Protein AF-A0A7V9LSL7-F1 (afdb_monomer_lite)

Sequence (142 aa):
MLPTDGTDPASRLLRLLALLQTGRAWPGPDLARRLGISARTLRRDVERLRGLGYTVAGAPGPTTAQVLTDRLPRLDGQLQPLTGGRCRYVTHAGDLAWFAATTAALGIPFIIESPPELAHCCRDLARALTHASIPRRPGRDP

Foldseek 3Di:
DDDPCLPDLVVLLVVLVVVVVVVDDDDLVVSCVVSVHDSVSSVVSLVVCVVVVDDDDDDPDQQLVRCCVVVPVVWPWDWDDDPPSDIDIGTPPPDLLVVLVVCVVVVDDDDDPDDCVNVVSVVVVVVVVVVVPDDDDPDPDD

Secondary structure (DSSP, 8-state):
-----SS-HHHHHHHHHHHHTT-----HHHHHHHHTS-HHHHHHHHHHHHHTT-----PPPPPHHHHHHHH-TTS-EEEEE-TTS-EEEEE--S-HHHHHHHHHHTT------S-HHHHHHHHHHHHHHHHHTSPPPPP---

pLDDT: mean 75.96, std 11.91, range [36.0, 93.19]

Structure (mmCIF, N/CA/C/O backbone):
data_AF-A0A7V9LSL7-F1
#
_entry.id   AF-A0A7V9LSL7-F1
#
loop_
_atom_site.group_PDB
_atom_site.id
_atom_site.type_symbol
_atom_site.label_atom_id
_atom_site.label_alt_id
_atom_site.label_comp_id
_atom_site.label_asym_id
_atom_site.label_entity_id
_atom_site.label_seq_id
_atom_site.pdbx_PDB_ins_code
_atom_site.Cartn_x
_atom_site.Cartn_y
_atom_site.Cartn_z
_atom_site.occupancy
_atom_site.B_iso_or_equiv
_atom_site.auth_seq_id
_atom_site.auth_comp_id
_atom_site.auth_asym_id
_atom_site.auth_atom_id
_atom_site.pdbx_PDB_model_num
ATOM 1 N N . MET A 1 1 ? -36.847 2.238 2.200 1.00 36.00 1 MET A N 1
ATOM 2 C CA . MET A 1 1 ? -36.199 3.564 2.268 1.00 36.00 1 MET A CA 1
ATOM 3 C C . MET A 1 1 ? -35.253 3.546 3.465 1.00 36.00 1 MET A C 1
ATOM 5 O O . MET A 1 1 ? -35.705 3.704 4.587 1.00 36.00 1 MET A O 1
ATOM 9 N N . LEU A 1 2 ? -33.984 3.180 3.250 1.00 42.38 2 LEU A N 1
ATOM 10 C CA . LEU A 1 2 ? -32.946 3.185 4.293 1.00 42.38 2 LEU A CA 1
ATOM 11 C C . LEU A 1 2 ? -32.330 4.593 4.337 1.00 42.38 2 LEU A C 1
ATOM 13 O O . LEU A 1 2 ? -32.029 5.115 3.262 1.00 42.38 2 LEU A O 1
ATOM 17 N N . PRO A 1 3 ? -32.144 5.216 5.512 1.00 45.56 3 PRO A N 1
ATOM 18 C CA . PRO A 1 3 ? -31.545 6.540 5.592 1.00 45.56 3 PRO A CA 1
ATOM 19 C C . PRO A 1 3 ? -30.085 6.474 5.128 1.00 45.56 3 PRO A C 1
ATOM 21 O O . PRO A 1 3 ? -29.278 5.684 5.622 1.00 45.56 3 PRO A O 1
ATOM 24 N N . THR A 1 4 ? -29.749 7.294 4.136 1.00 54.91 4 THR A N 1
ATOM 25 C CA . THR A 1 4 ? -28.383 7.554 3.678 1.00 54.91 4 THR A CA 1
ATOM 26 C C . THR A 1 4 ? -27.674 8.486 4.656 1.00 54.91 4 THR A C 1
ATOM 28 O O . THR A 1 4 ? -27.334 9.607 4.298 1.00 54.91 4 THR A O 1
ATOM 31 N N . ASP A 1 5 ? -27.423 8.039 5.885 1.00 49.97 5 ASP A N 1
ATOM 32 C CA . ASP A 1 5 ? -26.509 8.743 6.790 1.00 49.97 5 ASP A CA 1
ATOM 33 C C . ASP A 1 5 ? -25.116 8.119 6.706 1.00 49.97 5 ASP A C 1
ATOM 35 O O . ASP A 1 5 ? -24.673 7.332 7.542 1.00 49.97 5 ASP A O 1
ATOM 39 N N . GLY A 1 6 ? -24.406 8.469 5.632 1.00 52.97 6 GLY A N 1
ATOM 40 C CA . GLY A 1 6 ? -22.956 8.268 5.543 1.00 52.97 6 GLY A CA 1
ATOM 41 C C . GLY A 1 6 ? -22.164 9.245 6.425 1.00 52.97 6 GLY A C 1
ATOM 42 O O . GLY A 1 6 ? -20.947 9.100 6.563 1.00 52.97 6 GLY A O 1
ATOM 43 N N . THR A 1 7 ? -22.833 10.231 7.031 1.00 62.69 7 THR A N 1
ATOM 44 C CA . THR A 1 7 ? -22.180 11.403 7.632 1.00 62.69 7 THR A CA 1
ATOM 45 C C . THR A 1 7 ? -22.236 11.409 9.162 1.00 62.69 7 THR A C 1
ATOM 47 O O . THR A 1 7 ? -21.275 11.863 9.791 1.00 62.69 7 THR A O 1
ATOM 50 N N . ASP A 1 8 ? -23.286 10.850 9.774 1.00 79.25 8 ASP A N 1
ATOM 51 C CA . ASP A 1 8 ? -23.445 10.827 11.231 1.00 79.25 8 ASP A CA 1
ATOM 52 C C . ASP A 1 8 ? -22.392 9.923 11.929 1.00 79.25 8 ASP A C 1
ATOM 54 O O . ASP A 1 8 ? -22.278 8.728 11.619 1.00 79.25 8 ASP A O 1
ATOM 58 N N . PRO A 1 9 ? -21.590 10.458 12.876 1.00 79.50 9 PRO A N 1
ATOM 59 C CA . PRO A 1 9 ? -20.563 9.696 13.581 1.00 79.50 9 PRO A CA 1
ATOM 60 C C . PRO A 1 9 ? -21.081 8.465 14.335 1.00 79.50 9 PRO A C 1
ATOM 62 O O . PRO A 1 9 ? -20.364 7.466 14.401 1.00 79.50 9 PRO A O 1
ATOM 65 N N . ALA A 1 10 ? -22.288 8.518 14.906 1.00 82.56 10 ALA A N 1
ATOM 66 C CA . ALA A 1 10 ? -22.833 7.413 15.695 1.00 82.56 10 ALA A CA 1
ATOM 67 C C . ALA A 1 10 ? -23.250 6.241 14.796 1.00 82.56 10 ALA A C 1
ATOM 69 O O . ALA A 1 10 ? -22.831 5.101 15.013 1.00 82.56 10 ALA A O 1
ATOM 70 N N . SER A 1 11 ? -23.974 6.534 13.717 1.00 85.12 11 SER A N 1
ATOM 71 C CA . SER A 1 11 ? -24.365 5.556 12.694 1.00 85.12 11 SER A CA 1
ATOM 72 C C . SER A 1 11 ? -23.151 4.858 12.065 1.00 85.12 11 SER A C 1
ATOM 74 O O . SER A 1 11 ? -23.150 3.643 11.836 1.00 85.12 11 SER A O 1
ATOM 76 N N . ARG A 1 12 ? -22.064 5.607 11.846 1.00 87.44 12 ARG A N 1
ATOM 77 C CA . ARG A 1 12 ? -20.802 5.066 11.329 1.00 87.44 12 ARG A CA 1
ATOM 78 C C . ARG A 1 12 ? -20.085 4.141 12.316 1.00 87.44 12 ARG A C 1
ATOM 80 O O . ARG A 1 12 ? -19.559 3.112 11.893 1.00 87.44 12 ARG A O 1
ATOM 87 N N . LEU A 1 13 ? -20.090 4.461 13.611 1.00 87.56 13 LEU A N 1
ATOM 88 C CA . LEU A 1 13 ? -19.521 3.607 14.663 1.00 87.56 13 LEU A CA 1
ATOM 89 C C . LEU A 1 13 ? -20.254 2.269 14.776 1.00 87.56 13 LEU A C 1
ATOM 91 O O . LEU A 1 13 ? -19.608 1.229 14.886 1.00 87.56 13 LEU A O 1
ATOM 95 N N . LEU A 1 14 ? -21.586 2.279 14.689 1.00 88.31 14 LEU A N 1
ATOM 96 C CA . LEU A 1 14 ? -22.389 1.055 14.710 1.00 88.31 14 LEU A CA 1
ATOM 97 C C . LEU A 1 14 ? -22.115 0.176 13.485 1.00 88.31 14 LEU A C 1
ATOM 99 O O . LEU A 1 14 ? -21.959 -1.037 13.617 1.00 88.31 14 LEU A O 1
ATOM 103 N N . ARG A 1 15 ? -21.967 0.779 12.298 1.00 86.88 15 ARG A N 1
ATOM 104 C CA . ARG A 1 15 ? -21.549 0.053 11.086 1.00 86.88 15 ARG A CA 1
ATOM 105 C C . ARG A 1 15 ? -20.152 -0.549 11.219 1.00 86.88 15 ARG A C 1
ATOM 107 O O . ARG A 1 15 ? -19.939 -1.687 10.805 1.00 86.88 15 ARG A O 1
ATOM 114 N N . LEU A 1 16 ? -19.206 0.197 11.790 1.00 86.31 16 LEU A N 1
ATOM 115 C CA . LEU A 1 16 ? -17.859 -0.295 12.076 1.00 86.31 16 LEU A CA 1
ATOM 116 C C . LEU A 1 16 ? -17.902 -1.488 13.046 1.00 86.31 16 LEU A C 1
ATOM 118 O O . LEU A 1 16 ? -17.295 -2.518 12.763 1.00 86.31 16 LEU A O 1
ATOM 122 N N . LEU A 1 17 ? -18.664 -1.387 14.139 1.00 86.44 17 LEU A N 1
ATOM 123 C CA . LEU A 1 17 ? -18.865 -2.475 15.102 1.00 86.44 17 LEU A CA 1
ATOM 124 C C . LEU A 1 17 ? -19.469 -3.721 14.451 1.00 86.44 17 LEU A C 1
ATOM 126 O O . LEU A 1 17 ? -18.921 -4.808 14.618 1.00 86.44 17 LEU A O 1
ATOM 130 N N . ALA A 1 18 ? -20.532 -3.565 13.660 1.00 86.31 18 ALA A N 1
ATOM 131 C CA . ALA A 1 18 ? -21.174 -4.679 12.966 1.00 86.31 18 ALA A CA 1
ATOM 132 C C . ALA A 1 18 ? -20.199 -5.420 12.030 1.00 86.31 18 ALA A C 1
ATOM 134 O O . ALA A 1 18 ? -20.220 -6.646 11.956 1.00 86.31 18 ALA A O 1
ATOM 135 N N . LEU A 1 19 ? -19.300 -4.696 11.349 1.00 84.12 19 LEU A N 1
ATOM 136 C CA . LEU A 1 19 ? -18.265 -5.302 10.502 1.00 84.12 19 LEU A CA 1
ATOM 137 C C . LEU A 1 19 ? -17.207 -6.064 11.314 1.00 84.12 19 LEU A C 1
ATOM 139 O O . LEU A 1 19 ? -16.754 -7.121 10.873 1.00 84.12 19 LEU A O 1
ATOM 143 N N . LEU A 1 20 ? -16.818 -5.555 12.485 1.00 82.81 20 LEU A N 1
ATOM 144 C CA . LEU A 1 20 ? -15.823 -6.189 13.358 1.00 82.81 20 LEU A CA 1
ATOM 145 C C . LEU A 1 20 ? -16.381 -7.422 14.083 1.00 82.81 20 LEU A C 1
ATOM 147 O O . LEU A 1 20 ? -15.670 -8.410 14.252 1.00 82.81 20 LEU A O 1
ATOM 151 N N . GLN A 1 21 ? -17.665 -7.406 14.443 1.00 82.88 21 GLN A N 1
ATOM 152 C CA . GLN A 1 21 ? -18.353 -8.522 15.103 1.00 82.88 21 GLN A CA 1
ATOM 153 C C . GLN A 1 21 ? -18.518 -9.763 14.212 1.00 82.88 21 GLN A C 1
ATOM 155 O O . GLN A 1 21 ? -18.840 -10.835 14.713 1.00 82.88 21 GLN A O 1
ATOM 160 N N . THR A 1 22 ? -18.225 -9.663 12.911 1.00 79.69 22 THR A N 1
ATOM 161 C CA . THR A 1 22 ? -18.162 -10.828 12.008 1.00 79.69 22 THR A CA 1
ATOM 162 C C . THR A 1 22 ? -16.992 -11.775 12.306 1.00 79.69 22 THR A C 1
ATOM 164 O O . THR A 1 22 ? -16.912 -12.842 11.704 1.00 79.69 22 THR A O 1
ATOM 167 N N . GLY A 1 23 ? -16.054 -11.384 13.182 1.00 68.00 23 GLY A N 1
ATOM 168 C CA . GLY A 1 23 ? -14.868 -12.177 13.531 1.00 68.00 23 GLY A CA 1
ATOM 169 C C . GLY A 1 23 ? -13.799 -12.226 12.433 1.00 68.00 23 GLY A C 1
ATOM 170 O O . GLY A 1 23 ? -12.773 -12.884 12.589 1.00 68.00 23 GLY A O 1
ATOM 171 N N . ARG A 1 24 ? -14.011 -11.525 11.313 1.00 71.44 24 ARG A N 1
ATOM 172 C CA . ARG A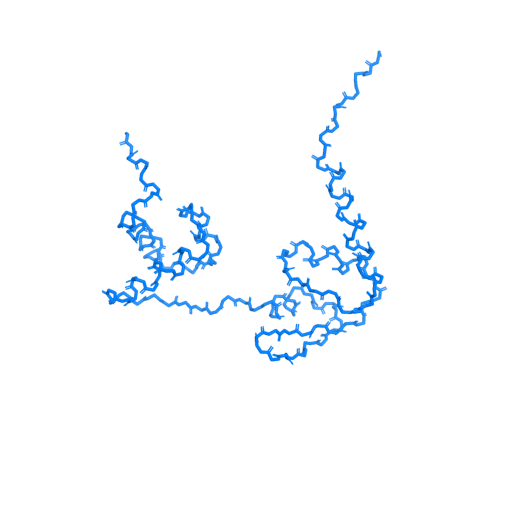 1 24 ? -13.075 -11.474 10.189 1.00 71.44 24 ARG A CA 1
ATOM 173 C C . ARG A 1 24 ? -12.029 -10.377 10.397 1.00 71.44 24 ARG A C 1
ATOM 175 O O . ARG A 1 24 ? -12.366 -9.243 10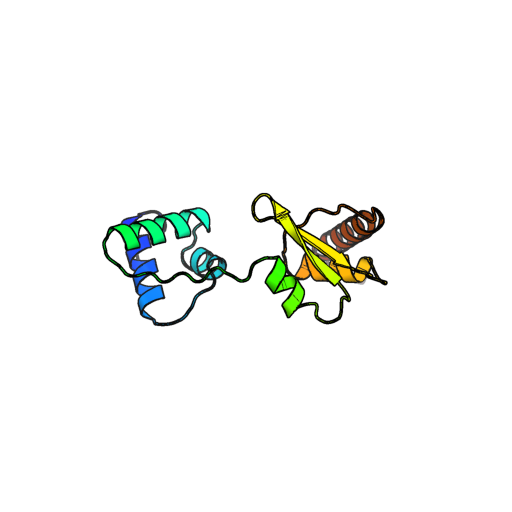.729 1.00 71.44 24 ARG A O 1
ATOM 182 N N . ALA A 1 25 ? -10.765 -10.688 10.112 1.00 68.62 25 ALA A N 1
ATOM 183 C CA . ALA A 1 25 ? -9.721 -9.675 9.995 1.00 68.62 25 ALA A CA 1
ATOM 184 C C . ALA A 1 25 ? -9.907 -8.857 8.705 1.00 68.62 25 ALA A C 1
ATOM 186 O O . ALA A 1 25 ? -10.078 -9.416 7.618 1.00 68.62 25 ALA A O 1
ATOM 187 N N . TRP A 1 26 ? -9.849 -7.531 8.823 1.00 74.62 26 TRP A N 1
ATOM 188 C CA . TRP A 1 26 ? -10.036 -6.610 7.705 1.00 74.62 26 TRP A CA 1
ATOM 189 C C 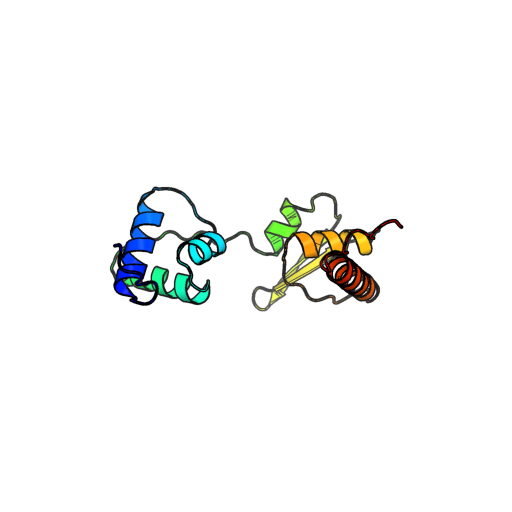. TRP A 1 26 ? -8.795 -5.743 7.483 1.00 74.62 26 TRP A C 1
ATOM 191 O O . TRP A 1 26 ? -8.314 -5.118 8.432 1.00 74.62 26 TRP A O 1
ATOM 201 N N . PRO A 1 27 ? -8.317 -5.606 6.234 1.00 77.44 27 PRO A N 1
ATOM 202 C CA . PRO A 1 27 ? -7.374 -4.554 5.888 1.00 77.44 27 PRO A CA 1
ATOM 203 C C . PRO A 1 27 ? -8.010 -3.180 6.134 1.00 77.44 27 PRO A C 1
ATOM 205 O O . PRO A 1 27 ? -9.126 -2.912 5.682 1.00 77.44 27 PRO A O 1
ATOM 208 N N . GLY A 1 28 ? -7.290 -2.279 6.809 1.00 78.25 28 GLY A N 1
ATOM 209 C CA . GLY A 1 28 ? -7.759 -0.914 7.086 1.00 78.25 28 GLY A CA 1
ATOM 210 C C . GLY A 1 28 ? -8.304 -0.159 5.855 1.00 78.25 28 GLY A C 1
ATOM 211 O O . GLY A 1 28 ? -9.373 0.445 5.960 1.00 78.25 28 GLY A O 1
ATOM 212 N N . PRO A 1 29 ? -7.652 -0.215 4.673 1.00 75.50 29 PRO A N 1
ATOM 213 C CA . PRO A 1 29 ? -8.162 0.426 3.457 1.00 75.50 29 PRO A CA 1
ATOM 214 C C . PRO A 1 29 ? -9.497 -0.143 2.962 1.00 75.50 29 PRO A C 1
ATOM 216 O O . PRO A 1 29 ? -10.351 0.607 2.490 1.00 75.50 29 PRO A O 1
ATOM 219 N N . ASP A 1 30 ? -9.708 -1.453 3.088 1.00 81.06 30 ASP A N 1
ATOM 220 C CA . ASP A 1 30 ? -10.942 -2.101 2.637 1.00 81.06 30 ASP A CA 1
ATOM 221 C C . ASP A 1 30 ? -12.113 -1.780 3.562 1.00 81.06 30 ASP A C 1
ATOM 223 O O . ASP A 1 30 ? -13.232 -1.552 3.097 1.00 81.06 30 ASP A O 1
ATOM 227 N N . LEU A 1 31 ? -11.850 -1.701 4.868 1.00 83.50 31 LEU A N 1
ATOM 228 C CA . LEU A 1 31 ? -12.842 -1.276 5.847 1.00 83.50 31 LEU A CA 1
ATOM 229 C C . LEU A 1 31 ? -13.246 0.191 5.622 1.00 83.50 31 LEU A C 1
ATOM 231 O O . LEU A 1 31 ? -14.431 0.518 5.639 1.00 83.50 31 LEU A O 1
ATOM 235 N N . ALA A 1 32 ? -12.272 1.059 5.329 1.00 84.56 32 ALA A N 1
ATOM 236 C CA . ALA A 1 32 ? -12.507 2.463 4.999 1.00 84.56 32 ALA A CA 1
ATOM 237 C C . ALA A 1 32 ? -13.366 2.613 3.730 1.00 84.56 32 ALA A C 1
ATOM 239 O O . ALA A 1 32 ? -14.351 3.352 3.737 1.00 84.56 32 ALA A O 1
ATOM 240 N N . ARG A 1 33 ? -13.065 1.837 2.677 1.00 83.19 33 ARG A N 1
ATOM 241 C CA . ARG A 1 33 ? -13.841 1.818 1.426 1.00 83.19 33 ARG A CA 1
ATOM 242 C C . ARG A 1 33 ? -15.284 1.360 1.650 1.00 83.19 33 ARG A C 1
ATOM 244 O O . ARG A 1 33 ? -16.204 1.984 1.134 1.00 83.19 33 ARG A O 1
ATOM 251 N N . ARG A 1 34 ? -15.495 0.312 2.456 1.00 85.00 34 ARG A N 1
ATOM 252 C CA . ARG A 1 34 ? -16.836 -0.204 2.804 1.00 85.00 34 ARG A CA 1
ATOM 253 C C . ARG A 1 34 ? -17.666 0.782 3.618 1.00 85.00 34 ARG A C 1
ATOM 255 O O . ARG A 1 34 ? -18.882 0.832 3.462 1.00 85.00 34 ARG A O 1
ATOM 262 N N . LEU A 1 35 ? -17.012 1.550 4.482 1.00 85.88 35 LEU A N 1
ATOM 263 C CA . LEU A 1 35 ? -17.650 2.587 5.288 1.00 85.88 35 LEU A CA 1
ATOM 264 C C . LEU A 1 35 ? -17.809 3.917 4.533 1.00 85.88 35 LEU A C 1
ATOM 266 O O . LEU A 1 35 ? -18.465 4.814 5.052 1.00 85.88 35 LEU A O 1
ATOM 270 N N . GLY A 1 36 ? -17.235 4.052 3.331 1.00 84.06 36 GLY A N 1
ATOM 271 C CA . GLY A 1 36 ? -17.269 5.289 2.546 1.00 84.06 36 GLY A CA 1
ATOM 272 C C . GLY A 1 36 ? -16.469 6.435 3.174 1.00 84.06 36 GLY A C 1
ATOM 273 O O . GLY A 1 36 ? -16.812 7.597 2.979 1.00 84.06 36 GLY A O 1
ATOM 274 N N . ILE A 1 37 ? -15.427 6.128 3.955 1.00 87.56 37 ILE A N 1
ATOM 275 C CA . ILE A 1 37 ? -14.638 7.112 4.713 1.00 87.56 37 ILE A CA 1
ATOM 276 C C . ILE A 1 37 ? -13.144 7.035 4.404 1.00 87.56 37 ILE A C 1
ATOM 278 O O . ILE A 1 37 ? -12.647 6.069 3.832 1.00 87.56 37 ILE A O 1
ATOM 282 N N . SER A 1 38 ? -12.396 8.048 4.847 1.00 84.00 38 SER A N 1
ATOM 283 C CA . SER A 1 38 ? -10.932 8.026 4.783 1.00 84.00 38 SER A CA 1
ATOM 284 C C . SER A 1 38 ? -10.321 7.074 5.821 1.00 84.00 38 SER A C 1
ATOM 286 O O . SER A 1 38 ? -10.873 6.872 6.906 1.00 84.00 38 SER A O 1
ATOM 288 N N . ALA A 1 39 ? -9.110 6.577 5.552 1.00 80.12 39 ALA A N 1
ATOM 289 C CA . ALA A 1 39 ? -8.336 5.794 6.522 1.00 80.12 39 ALA A CA 1
ATOM 290 C C . ALA A 1 39 ? -8.053 6.569 7.829 1.00 80.12 39 ALA A C 1
ATOM 292 O O . AL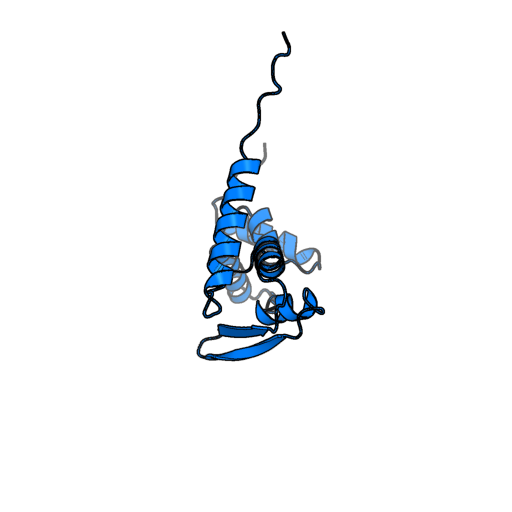A A 1 39 ? -7.991 5.984 8.910 1.00 80.12 39 ALA A O 1
ATOM 293 N N . ARG A 1 40 ? -7.930 7.904 7.755 1.00 80.69 40 ARG A N 1
ATOM 294 C CA . ARG A 1 40 ? -7.773 8.780 8.928 1.00 80.69 40 ARG A CA 1
ATOM 295 C C . ARG A 1 40 ? -9.035 8.798 9.792 1.00 80.69 40 ARG A C 1
ATOM 297 O O . ARG A 1 40 ? -8.920 8.743 11.016 1.00 80.69 40 ARG A O 1
ATOM 304 N N . THR A 1 41 ? -10.210 8.879 9.166 1.00 85.12 41 THR A N 1
ATOM 305 C CA . THR A 1 41 ? -11.512 8.836 9.852 1.00 85.12 41 THR A CA 1
ATOM 306 C C . THR A 1 41 ? -11.719 7.474 10.497 1.00 85.12 41 THR A C 1
ATOM 308 O O . THR A 1 41 ? -12.021 7.413 11.683 1.00 85.12 41 THR A O 1
ATOM 311 N N . LEU A 1 42 ? -11.427 6.397 9.763 1.00 87.25 42 LEU A N 1
ATOM 312 C CA . LEU A 1 42 ? -11.480 5.040 10.296 1.00 87.25 42 LEU A CA 1
ATOM 313 C C . LEU A 1 42 ? -10.619 4.890 11.558 1.00 87.25 42 LEU A C 1
ATOM 315 O O . LEU A 1 42 ? -11.088 4.377 12.568 1.00 87.25 42 LEU A O 1
ATOM 319 N N . ARG A 1 43 ? -9.372 5.375 11.528 1.00 84.75 43 ARG A N 1
ATOM 320 C CA . ARG A 1 43 ? -8.475 5.307 12.689 1.00 84.75 43 ARG A CA 1
ATOM 321 C C . ARG A 1 43 ? -9.023 6.077 13.895 1.00 84.75 43 ARG A C 1
ATOM 323 O O . ARG A 1 43 ? -8.883 5.605 15.016 1.00 84.75 43 ARG A O 1
ATOM 330 N N . ARG A 1 44 ? -9.658 7.236 13.675 1.00 84.50 44 ARG A N 1
ATOM 331 C CA . ARG A 1 44 ? -10.337 7.990 14.745 1.00 84.50 44 ARG A CA 1
ATOM 332 C C . ARG A 1 44 ? -11.537 7.238 15.317 1.00 84.50 44 ARG A C 1
ATOM 334 O O . ARG A 1 44 ? -11.704 7.235 16.531 1.00 84.50 44 ARG A O 1
ATOM 341 N N . ASP A 1 45 ? -12.349 6.612 14.473 1.00 88.94 45 ASP A N 1
ATOM 342 C CA . ASP A 1 45 ? -13.534 5.872 14.918 1.00 88.94 45 ASP A CA 1
ATOM 343 C C . ASP A 1 45 ? -13.140 4.601 15.692 1.00 88.94 45 ASP A C 1
ATOM 345 O O . ASP A 1 45 ? -13.728 4.309 16.730 1.00 88.94 45 ASP A O 1
ATOM 349 N N . VAL A 1 46 ? -12.083 3.901 15.261 1.00 87.19 46 VAL A N 1
ATOM 350 C CA . VAL A 1 46 ? -11.486 2.777 16.008 1.00 87.19 46 VAL A CA 1
ATOM 351 C C . VAL A 1 46 ? -10.998 3.221 17.387 1.00 87.19 46 VAL A C 1
ATOM 353 O O . VAL A 1 46 ? -11.269 2.550 18.379 1.00 87.19 46 VAL A O 1
ATOM 356 N N . GLU A 1 47 ? -10.316 4.363 17.471 1.00 86.69 47 GLU A N 1
ATOM 357 C CA . GLU A 1 47 ? -9.839 4.888 18.753 1.00 86.69 47 GLU A CA 1
ATOM 358 C C . GLU A 1 47 ? -10.997 5.301 19.669 1.00 86.69 47 GLU A C 1
ATOM 360 O O . GLU A 1 47 ? -10.973 5.050 20.871 1.00 86.69 47 GLU A O 1
ATOM 365 N N . ARG A 1 48 ? -12.067 5.858 19.093 1.00 88.19 48 ARG A N 1
ATOM 366 C CA . ARG A 1 48 ? -13.291 6.171 19.834 1.00 88.19 48 ARG A CA 1
ATOM 367 C C . ARG A 1 48 ? -13.971 4.906 20.371 1.00 88.19 48 ARG A C 1
ATOM 369 O O . ARG A 1 48 ? -14.406 4.923 21.515 1.00 88.19 48 ARG A O 1
ATOM 376 N N . LEU A 1 49 ? -14.024 3.811 19.605 1.00 87.75 49 LEU A N 1
ATOM 377 C CA . LEU A 1 49 ? -14.527 2.521 20.103 1.00 87.75 49 LEU A CA 1
ATOM 378 C C . LEU A 1 49 ? -13.693 1.993 21.273 1.00 87.75 49 LEU A C 1
ATOM 380 O O . LEU A 1 49 ? -14.261 1.551 22.269 1.00 87.75 49 LEU A O 1
ATOM 384 N N . ARG A 1 50 ? -12.362 2.095 21.191 1.00 85.44 50 ARG A N 1
ATOM 385 C CA . ARG A 1 50 ? -11.469 1.714 22.297 1.00 85.44 50 ARG A CA 1
ATOM 386 C C . ARG A 1 50 ? -11.722 2.539 23.553 1.00 85.44 50 ARG A C 1
ATOM 388 O O . ARG A 1 50 ? -11.833 1.971 24.633 1.00 85.44 50 ARG A O 1
ATOM 395 N N . GLY A 1 51 ? -11.888 3.853 23.403 1.00 85.50 51 GLY A N 1
ATOM 396 C CA . GLY A 1 51 ? -12.235 4.749 24.511 1.00 85.50 51 GLY A CA 1
ATOM 397 C C . GLY A 1 51 ? -13.593 4.445 25.158 1.00 85.50 51 GLY A C 1
ATOM 398 O O . GLY A 1 51 ? -13.793 4.770 26.322 1.00 85.50 51 GLY A O 1
ATOM 399 N N . LEU A 1 52 ? -14.506 3.788 24.435 1.00 87.38 52 LEU A N 1
ATOM 400 C CA . LEU A 1 52 ? -15.802 3.320 24.942 1.00 87.38 52 LEU A CA 1
ATOM 401 C C . LEU A 1 52 ? -15.741 1.916 25.578 1.00 87.38 52 LEU A C 1
ATOM 403 O O . LEU A 1 52 ? -16.778 1.379 25.955 1.00 87.38 52 LEU A O 1
ATOM 407 N N . GLY A 1 53 ? -14.554 1.310 25.688 1.00 83.56 53 GLY A N 1
ATOM 408 C CA . GLY A 1 53 ? -14.360 -0.008 26.299 1.00 83.56 53 GLY A CA 1
ATOM 409 C C . GLY A 1 53 ? -14.452 -1.190 25.329 1.00 83.56 53 GLY A C 1
ATOM 410 O O . GLY A 1 53 ? -14.358 -2.335 25.763 1.00 83.56 53 GLY A O 1
ATOM 411 N N . TYR A 1 54 ? -14.590 -0.955 24.018 1.00 84.31 54 TYR A N 1
ATOM 412 C CA . TYR A 1 54 ? -14.554 -2.038 23.032 1.00 84.31 54 TYR A CA 1
ATOM 413 C C . TYR A 1 54 ? -13.113 -2.459 22.721 1.00 84.31 54 TYR A C 1
ATOM 415 O O . TYR A 1 54 ? -12.283 -1.654 22.289 1.00 84.31 54 TYR A O 1
ATOM 423 N N . THR A 1 55 ? -12.815 -3.752 22.856 1.00 73.88 55 THR A N 1
ATOM 424 C CA . THR A 1 55 ? -11.512 -4.316 22.482 1.00 73.88 55 THR A CA 1
ATOM 425 C C . THR A 1 55 ? -11.398 -4.450 20.962 1.00 73.88 55 THR A C 1
ATOM 427 O O . THR A 1 55 ? -11.805 -5.449 20.375 1.00 73.88 55 THR A O 1
ATOM 430 N N . VAL A 1 56 ? -10.820 -3.441 20.306 1.00 76.75 56 VAL A N 1
ATOM 431 C CA . VAL A 1 56 ? -10.499 -3.494 18.870 1.00 76.75 56 VAL A CA 1
ATOM 432 C C . VAL A 1 56 ? -9.014 -3.801 18.687 1.00 76.75 56 VAL A C 1
ATOM 434 O O . VAL A 1 56 ? -8.160 -2.903 18.746 1.00 76.75 56 VAL A O 1
ATOM 437 N N . ALA A 1 57 ? -8.706 -5.080 18.459 1.00 65.12 57 ALA A N 1
ATOM 438 C CA . ALA A 1 57 ? -7.366 -5.532 18.108 1.00 65.12 57 ALA A CA 1
ATOM 439 C C . ALA A 1 57 ? -7.009 -5.037 16.699 1.00 65.12 57 ALA A C 1
ATOM 441 O O . ALA A 1 57 ? -7.667 -5.370 15.716 1.00 65.12 57 ALA A O 1
ATOM 442 N N . GLY A 1 58 ? -5.970 -4.210 16.608 1.00 59.22 58 GLY A N 1
ATOM 443 C CA . GLY A 1 58 ? -5.366 -3.826 15.339 1.00 59.22 58 GLY A CA 1
ATOM 444 C C . GLY A 1 58 ? -3.982 -4.440 15.270 1.00 59.22 58 GLY A C 1
ATOM 445 O O . GLY A 1 58 ? -3.121 -4.059 16.058 1.00 59.22 58 GLY A O 1
ATOM 446 N N . ALA A 1 59 ? -3.762 -5.370 14.346 1.00 57.59 59 ALA A N 1
ATOM 447 C CA . ALA A 1 59 ? -2.403 -5.703 13.952 1.00 57.59 59 ALA A CA 1
ATOM 448 C C . ALA A 1 59 ? -1.871 -4.554 13.078 1.00 57.59 59 ALA A C 1
ATOM 450 O O . ALA A 1 59 ? -2.632 -4.021 12.258 1.00 57.59 59 ALA A O 1
ATOM 451 N N . PRO A 1 60 ? -0.597 -4.151 13.218 1.00 55.16 60 PRO A N 1
ATOM 452 C CA . PRO A 1 60 ? 0.056 -3.364 12.186 1.00 55.16 60 PRO A CA 1
ATOM 453 C C . PRO A 1 60 ? -0.177 -4.057 10.841 1.00 55.16 60 PRO A C 1
ATOM 455 O O . PRO A 1 60 ? 0.061 -5.258 10.712 1.00 55.16 60 PRO A O 1
ATOM 458 N N . GLY A 1 61 ? -0.688 -3.322 9.851 1.00 55.34 61 GLY A N 1
ATOM 459 C CA . GLY A 1 61 ? -0.661 -3.825 8.480 1.00 55.34 61 GLY A CA 1
ATOM 460 C C . GLY A 1 61 ? 0.791 -4.122 8.091 1.00 55.34 61 GLY A C 1
ATOM 461 O O . GLY A 1 61 ? 1.689 -3.494 8.665 1.00 55.34 61 GLY A O 1
ATOM 462 N N . PRO A 1 62 ? 1.039 -5.054 7.153 1.00 55.84 62 PRO A N 1
ATOM 463 C CA . PRO A 1 62 ? 2.393 -5.313 6.692 1.00 55.84 62 PRO A CA 1
ATOM 464 C C . PRO A 1 62 ? 3.021 -3.978 6.301 1.00 55.84 62 PRO A C 1
ATOM 466 O O . PRO A 1 62 ? 2.453 -3.198 5.532 1.00 55.84 62 PRO A O 1
ATOM 469 N N . THR A 1 63 ? 4.151 -3.671 6.928 1.00 62.50 63 THR A N 1
ATOM 470 C CA . THR A 1 63 ? 4.903 -2.459 6.614 1.00 62.50 63 THR A CA 1
ATOM 471 C C . THR A 1 63 ? 5.290 -2.491 5.138 1.00 62.50 63 THR A C 1
ATOM 473 O O . THR A 1 63 ? 5.423 -3.566 4.554 1.00 62.50 63 THR A O 1
ATOM 476 N N . THR A 1 64 ? 5.508 -1.328 4.521 1.00 58.81 64 THR A N 1
ATOM 477 C CA . THR A 1 64 ? 6.030 -1.244 3.145 1.00 58.81 64 THR A CA 1
ATOM 478 C C . THR A 1 64 ? 7.214 -2.193 2.925 1.00 58.81 64 THR A C 1
ATOM 480 O O . THR A 1 64 ? 7.286 -2.878 1.910 1.00 58.81 64 THR A O 1
ATOM 483 N N . ALA A 1 65 ? 8.087 -2.286 3.929 1.00 59.09 65 ALA A N 1
ATOM 484 C CA . ALA A 1 65 ? 9.186 -3.235 4.012 1.00 59.09 65 ALA A CA 1
ATOM 485 C C . ALA A 1 65 ? 8.728 -4.704 3.889 1.00 59.09 65 ALA A C 1
ATOM 487 O O . ALA A 1 65 ? 9.192 -5.412 3.003 1.00 59.09 65 ALA A O 1
ATOM 488 N N . GLN A 1 66 ? 7.779 -5.160 4.709 1.00 59.16 66 GLN A N 1
ATOM 489 C CA . GLN A 1 66 ? 7.266 -6.536 4.644 1.00 59.16 66 GLN A CA 1
ATOM 490 C C . GLN A 1 66 ? 6.569 -6.855 3.315 1.00 59.16 66 GLN A C 1
ATOM 492 O O . GLN A 1 66 ? 6.760 -7.940 2.780 1.00 59.16 66 GLN A O 1
ATOM 497 N N . VAL A 1 67 ? 5.805 -5.914 2.745 1.00 62.94 67 VAL A N 1
ATOM 498 C CA . VAL A 1 67 ? 5.159 -6.126 1.436 1.00 62.94 67 VAL A CA 1
ATOM 499 C C . VAL A 1 67 ? 6.201 -6.312 0.334 1.00 62.94 67 VAL A C 1
ATOM 501 O O . VAL A 1 67 ? 6.023 -7.183 -0.515 1.00 62.94 67 VAL A O 1
ATOM 504 N N . LEU A 1 68 ? 7.284 -5.528 0.353 1.00 65.00 68 LEU A N 1
ATOM 505 C CA . LEU A 1 68 ? 8.388 -5.681 -0.595 1.00 65.00 68 LEU A CA 1
ATOM 506 C C . LEU A 1 68 ? 9.042 -7.060 -0.453 1.00 65.00 68 LEU A C 1
ATOM 508 O O . LEU A 1 68 ? 9.163 -7.759 -1.451 1.00 65.00 68 LEU A O 1
ATOM 512 N N . THR A 1 69 ? 9.394 -7.490 0.760 1.00 62.19 69 THR A N 1
ATOM 513 C CA . THR A 1 69 ? 10.054 -8.790 0.970 1.00 62.19 69 THR A CA 1
ATOM 514 C C . THR A 1 69 ? 9.159 -9.976 0.600 1.00 62.19 69 THR A C 1
ATOM 516 O O . THR A 1 69 ? 9.610 -10.888 -0.088 1.00 62.19 69 THR A O 1
ATOM 519 N N . ASP A 1 70 ? 7.880 -9.955 0.988 1.00 62.34 70 ASP A N 1
ATOM 520 C CA . ASP A 1 70 ? 6.956 -11.076 0.750 1.00 62.34 70 ASP A CA 1
ATOM 521 C C . ASP A 1 70 ? 6.510 -11.181 -0.715 1.00 62.34 70 ASP A C 1
ATOM 523 O O . ASP A 1 70 ? 6.187 -12.266 -1.204 1.00 62.34 70 ASP A O 1
ATOM 527 N N . ARG A 1 71 ? 6.429 -10.049 -1.428 1.00 61.19 71 ARG A N 1
ATOM 528 C CA . ARG A 1 71 ? 5.921 -10.000 -2.810 1.00 61.19 71 ARG A CA 1
ATOM 529 C C . ARG A 1 71 ? 7.013 -9.900 -3.861 1.00 61.19 71 ARG A C 1
ATOM 531 O O . ARG A 1 71 ? 6.721 -10.160 -5.027 1.00 61.19 71 ARG A O 1
ATOM 538 N N . LEU A 1 72 ? 8.246 -9.581 -3.470 1.00 60.47 72 LEU A N 1
ATOM 539 C CA . LEU A 1 72 ? 9.394 -9.499 -4.372 1.00 60.47 72 LEU A CA 1
ATOM 540 C C . LEU A 1 72 ? 10.540 -10.434 -3.954 1.00 60.47 72 LEU A C 1
ATOM 542 O O . LEU A 1 72 ? 11.683 -9.988 -3.874 1.00 60.47 72 LEU A O 1
ATOM 546 N N . PRO A 1 73 ? 10.294 -11.747 -3.772 1.00 53.38 73 PRO A N 1
ATOM 547 C CA . PRO A 1 73 ? 11.340 -12.695 -3.382 1.00 53.38 73 PRO A CA 1
ATOM 548 C C . PRO A 1 73 ? 12.439 -12.884 -4.443 1.00 53.38 73 PRO A C 1
ATOM 550 O O . PRO A 1 73 ? 13.440 -13.530 -4.164 1.00 53.38 73 PRO A O 1
ATOM 553 N N . ARG A 1 74 ? 12.265 -12.354 -5.665 1.00 54.03 74 ARG A N 1
ATOM 554 C CA . ARG A 1 74 ? 13.268 -12.417 -6.748 1.00 54.03 74 ARG A CA 1
ATOM 555 C C . ARG A 1 74 ? 14.215 -11.224 -6.801 1.00 54.03 74 ARG A C 1
ATOM 557 O O . ARG A 1 74 ? 15.120 -11.212 -7.625 1.00 54.03 74 ARG A O 1
ATOM 564 N N . LEU A 1 75 ? 13.967 -10.198 -5.998 1.00 57.56 75 LEU A N 1
ATOM 565 C CA . LEU A 1 75 ? 14.883 -9.081 -5.912 1.00 57.56 75 LEU A CA 1
ATOM 566 C C . LEU A 1 75 ? 15.882 -9.411 -4.816 1.00 57.56 75 LEU A C 1
ATOM 568 O O . LEU A 1 75 ? 15.522 -9.394 -3.640 1.00 57.56 75 LEU A O 1
ATOM 572 N N . ASP A 1 76 ? 17.123 -9.691 -5.208 1.00 64.88 76 ASP A N 1
ATOM 573 C CA . ASP A 1 76 ? 18.282 -9.768 -4.315 1.00 64.88 76 ASP A CA 1
ATOM 574 C C . ASP A 1 76 ? 18.526 -8.379 -3.705 1.00 64.88 76 ASP A C 1
ATOM 576 O O . ASP A 1 76 ? 19.399 -7.608 -4.113 1.00 64.88 76 ASP A O 1
ATOM 580 N N . GLY A 1 77 ? 17.634 -7.990 -2.800 1.00 70.75 77 GLY A N 1
ATOM 581 C CA . GLY A 1 77 ? 17.529 -6.658 -2.252 1.00 70.75 77 GLY A CA 1
ATOM 582 C C . GLY A 1 77 ? 17.395 -6.688 -0.743 1.00 70.75 77 GLY A C 1
ATOM 583 O O . GLY A 1 77 ? 16.716 -7.528 -0.160 1.00 70.75 77 GLY A O 1
ATOM 584 N N . GLN A 1 78 ? 18.083 -5.755 -0.106 1.00 71.69 78 GLN A N 1
ATOM 585 C CA . GLN A 1 78 ? 18.217 -5.629 1.332 1.00 71.69 78 GLN A CA 1
ATOM 586 C C . GLN A 1 78 ? 17.403 -4.426 1.811 1.00 71.69 78 GLN A C 1
ATOM 588 O O . GLN A 1 78 ? 17.477 -3.334 1.239 1.00 71.69 78 GLN A O 1
ATOM 593 N N . LEU A 1 79 ? 16.647 -4.614 2.892 1.00 74.56 79 LEU A N 1
ATOM 594 C CA . LEU A 1 79 ? 15.978 -3.524 3.595 1.00 74.56 79 LEU A CA 1
ATOM 595 C C . LEU A 1 79 ? 16.891 -2.974 4.682 1.00 74.56 79 LEU A C 1
ATOM 597 O O . LEU A 1 79 ? 17.255 -3.676 5.621 1.00 74.56 79 LEU A O 1
ATOM 601 N N . GLN A 1 80 ? 17.209 -1.693 4.577 1.00 76.81 80 GLN A N 1
ATOM 602 C CA . GLN A 1 80 ? 17.945 -0.951 5.584 1.00 76.81 80 GLN A CA 1
ATOM 603 C C . GLN A 1 80 ? 16.972 -0.054 6.360 1.00 76.81 80 GLN A C 1
ATOM 605 O O . GLN A 1 80 ? 16.294 0.790 5.757 1.00 76.81 80 GLN A O 1
ATOM 610 N N . PRO A 1 81 ? 16.860 -0.213 7.688 1.00 79.12 81 PRO A N 1
ATOM 611 C CA . PRO A 1 81 ? 16.028 0.665 8.495 1.00 79.12 81 PRO A CA 1
ATOM 612 C C . PRO A 1 81 ? 16.592 2.092 8.487 1.00 79.12 81 PRO A C 1
ATOM 614 O O . PRO A 1 81 ? 17.798 2.304 8.596 1.00 79.12 81 PRO A O 1
ATOM 617 N N . LEU A 1 82 ? 15.703 3.079 8.379 1.00 77.38 82 LEU A N 1
ATOM 618 C CA . LEU A 1 82 ? 16.009 4.498 8.549 1.00 77.38 82 LEU A CA 1
ATOM 619 C C . LEU A 1 82 ? 15.256 5.047 9.769 1.00 77.38 82 LEU A C 1
ATOM 621 O O . LEU A 1 82 ? 14.289 4.464 10.264 1.00 77.38 82 LEU A O 1
ATOM 625 N N . THR A 1 83 ? 15.669 6.216 10.249 1.00 74.25 83 THR A N 1
ATOM 626 C CA . THR A 1 83 ? 14.971 6.924 11.326 1.00 74.25 83 THR A CA 1
ATOM 627 C C . THR A 1 83 ? 13.579 7.404 10.895 1.00 74.25 83 THR A C 1
ATOM 629 O O . THR A 1 83 ? 13.338 7.777 9.740 1.00 74.25 83 THR A O 1
ATOM 632 N N . GLY A 1 84 ? 12.642 7.409 11.850 1.00 72.12 84 GLY A N 1
ATOM 633 C CA . GLY A 1 84 ? 11.273 7.893 11.640 1.00 72.12 84 GLY A CA 1
ATOM 634 C C . GLY A 1 84 ? 10.343 6.907 10.924 1.00 72.12 84 GLY A C 1
ATOM 635 O O . GLY A 1 84 ? 9.420 7.341 10.241 1.00 72.12 84 GLY A O 1
ATOM 636 N N . GLY A 1 85 ? 10.588 5.596 11.038 1.00 69.56 85 GLY A N 1
ATOM 637 C CA . GLY A 1 85 ? 9.728 4.566 10.436 1.00 69.56 85 GLY A CA 1
ATOM 638 C C . GLY A 1 85 ? 9.842 4.469 8.912 1.00 69.56 85 GLY A C 1
ATOM 639 O O . GLY A 1 85 ? 8.951 3.930 8.259 1.00 69.56 85 GLY A O 1
ATOM 640 N N . ARG A 1 86 ? 10.923 5.008 8.338 1.00 74.44 86 ARG A N 1
ATOM 641 C CA . ARG A 1 86 ? 11.261 4.861 6.920 1.00 74.44 86 ARG A CA 1
ATOM 642 C C . ARG A 1 86 ? 12.192 3.668 6.736 1.00 74.44 86 ARG A C 1
ATOM 644 O O . ARG A 1 86 ? 12.932 3.297 7.645 1.00 74.44 86 ARG A O 1
ATOM 651 N N . CYS A 1 87 ? 12.185 3.087 5.547 1.00 76.62 87 CYS A N 1
ATOM 652 C CA . CYS A 1 87 ? 13.125 2.039 5.167 1.00 76.62 87 CYS A CA 1
ATOM 653 C C . CYS A 1 87 ? 13.704 2.380 3.798 1.00 76.62 87 CYS A C 1
ATOM 655 O O . CYS A 1 87 ? 12.989 2.887 2.934 1.00 76.62 87 CYS A O 1
ATOM 657 N N . ARG A 1 88 ? 14.989 2.092 3.611 1.00 81.88 88 ARG A N 1
ATOM 658 C CA . ARG A 1 88 ? 15.650 2.101 2.311 1.00 81.88 88 ARG A CA 1
ATOM 659 C C . ARG A 1 88 ? 15.688 0.675 1.789 1.00 81.88 88 ARG A C 1
ATOM 661 O O . ARG A 1 88 ? 16.077 -0.231 2.515 1.00 81.88 88 ARG A O 1
ATOM 668 N N . TYR A 1 89 ? 15.298 0.483 0.540 1.00 78.19 89 TYR A N 1
ATOM 669 C CA . TYR A 1 89 ? 15.424 -0.796 -0.141 1.00 78.19 89 TYR A CA 1
ATOM 670 C C . TYR A 1 89 ? 16.557 -0.691 -1.160 1.00 78.19 89 TYR A C 1
ATOM 672 O O . TYR A 1 89 ? 16.472 0.117 -2.080 1.00 78.19 89 TYR A O 1
ATOM 680 N N . VAL A 1 90 ? 17.628 -1.459 -0.966 1.00 76.31 90 VAL A N 1
ATOM 681 C CA . VAL A 1 90 ? 18.778 -1.510 -1.879 1.00 76.31 90 VAL A CA 1
ATOM 682 C C . VAL A 1 90 ? 18.694 -2.820 -2.635 1.00 76.31 90 VAL A C 1
ATOM 684 O O . VAL A 1 90 ? 18.723 -3.867 -2.005 1.00 76.31 90 VAL A O 1
ATOM 687 N N . THR A 1 91 ? 18.595 -2.790 -3.958 1.00 75.31 91 THR A N 1
ATOM 688 C CA . THR A 1 91 ? 18.503 -4.005 -4.774 1.00 75.31 91 THR A CA 1
ATOM 689 C C . THR A 1 91 ? 19.465 -3.951 -5.947 1.00 75.31 91 THR A C 1
ATOM 691 O O . THR A 1 91 ? 19.661 -2.894 -6.547 1.00 75.31 91 THR A O 1
ATOM 694 N N . HIS A 1 92 ? 20.031 -5.104 -6.302 1.00 69.62 92 HIS A N 1
ATOM 695 C CA . HIS A 1 92 ? 20.675 -5.307 -7.595 1.00 69.62 92 HIS A CA 1
ATOM 696 C C . HIS A 1 92 ? 19.613 -5.604 -8.662 1.00 69.62 92 HIS A C 1
ATOM 698 O O . HIS A 1 92 ? 19.593 -6.674 -9.267 1.00 69.62 92 HIS A O 1
ATOM 704 N N . ALA A 1 93 ? 18.682 -4.671 -8.874 1.00 65.12 93 ALA A N 1
ATOM 705 C CA . ALA A 1 93 ? 17.683 -4.820 -9.923 1.00 65.12 93 ALA A CA 1
ATOM 706 C C . ALA A 1 93 ? 18.375 -4.692 -11.287 1.00 65.12 93 ALA A C 1
ATOM 708 O O . ALA A 1 93 ? 18.701 -3.590 -11.724 1.00 65.12 93 ALA A O 1
ATOM 709 N N . GLY A 1 94 ? 18.597 -5.824 -11.960 1.00 68.12 94 GLY A N 1
ATOM 710 C CA . GLY A 1 94 ? 19.114 -5.841 -13.332 1.00 68.12 94 GLY A CA 1
ATOM 711 C C . GLY A 1 94 ? 18.147 -5.214 -14.344 1.00 68.12 94 GLY A C 1
ATOM 712 O O . GLY A 1 94 ? 18.577 -4.772 -15.404 1.00 68.12 94 GLY A O 1
ATOM 713 N N . ASP A 1 95 ? 16.856 -5.133 -13.999 1.00 79.88 95 ASP A N 1
ATOM 714 C CA . ASP A 1 95 ? 15.808 -4.521 -14.817 1.00 79.88 95 ASP A CA 1
ATOM 715 C C . ASP A 1 95 ? 15.019 -3.471 -14.013 1.00 79.88 95 ASP A C 1
ATOM 717 O O . ASP A 1 95 ? 14.143 -3.775 -13.194 1.00 79.88 95 ASP A O 1
ATOM 721 N N . LEU A 1 96 ? 15.341 -2.200 -14.263 1.00 82.69 96 LEU A N 1
ATOM 722 C CA . LEU A 1 96 ? 14.700 -1.049 -13.624 1.00 82.69 96 LEU A CA 1
ATOM 723 C C . LEU A 1 96 ? 13.258 -0.829 -14.106 1.00 82.69 96 LEU A C 1
ATOM 725 O O . LEU A 1 96 ? 12.429 -0.330 -13.340 1.00 82.69 96 LEU A O 1
ATOM 729 N N . ALA A 1 97 ? 12.931 -1.211 -15.344 1.00 82.94 97 ALA A N 1
ATOM 730 C CA . ALA A 1 97 ? 11.587 -1.058 -15.893 1.00 82.94 97 ALA A CA 1
ATOM 731 C C . ALA A 1 97 ? 10.620 -2.045 -15.236 1.00 82.94 97 ALA A C 1
ATOM 733 O O . ALA A 1 97 ? 9.528 -1.660 -14.806 1.00 82.94 97 ALA A O 1
ATOM 734 N N . TRP A 1 98 ? 11.058 -3.293 -15.065 1.00 83.19 98 TRP A N 1
ATOM 735 C CA . TRP A 1 98 ? 10.323 -4.293 -14.298 1.00 83.19 98 TRP A CA 1
ATOM 736 C C . TRP A 1 98 ? 10.106 -3.855 -12.841 1.00 83.19 98 TRP A C 1
ATOM 738 O O . TRP A 1 98 ? 8.996 -3.982 -12.309 1.00 83.19 98 TRP A O 1
ATOM 748 N N . PHE A 1 99 ? 11.130 -3.283 -12.197 1.00 81.88 99 PHE A N 1
ATOM 749 C CA . PHE A 1 99 ? 11.017 -2.795 -10.820 1.00 81.88 99 PHE A CA 1
ATOM 750 C C . PHE A 1 99 ? 10.007 -1.640 -10.700 1.00 81.88 99 PHE A C 1
ATOM 752 O O . PHE A 1 99 ? 9.144 -1.659 -9.816 1.00 81.88 99 PHE A O 1
ATOM 759 N N . ALA A 1 100 ? 10.050 -0.671 -11.621 1.00 84.94 100 ALA A N 1
ATOM 760 C CA . ALA A 1 100 ? 9.083 0.425 -11.685 1.00 84.94 100 ALA A CA 1
ATOM 761 C C . ALA A 1 100 ? 7.644 -0.086 -11.875 1.00 84.94 100 ALA A C 1
ATOM 763 O O . ALA A 1 100 ? 6.732 0.361 -11.179 1.00 84.94 100 ALA A O 1
ATOM 764 N N . ALA A 1 101 ? 7.439 -1.053 -12.774 1.00 82.75 101 ALA A N 1
ATOM 765 C CA . ALA A 1 101 ? 6.129 -1.656 -13.013 1.00 82.75 101 ALA A CA 1
ATOM 766 C C . ALA A 1 101 ? 5.585 -2.380 -11.784 1.00 82.75 101 ALA A C 1
ATOM 768 O O . ALA A 1 101 ? 4.423 -2.204 -11.413 1.00 82.75 101 ALA A O 1
ATOM 769 N N . THR A 1 102 ? 6.434 -3.153 -11.115 1.00 79.25 102 THR A N 1
ATOM 770 C CA . THR A 1 102 ? 6.003 -3.969 -9.984 1.00 79.25 102 THR A CA 1
ATOM 771 C C . THR A 1 102 ? 5.693 -3.118 -8.755 1.00 79.25 102 THR A C 1
ATOM 773 O O . THR A 1 102 ? 4.660 -3.302 -8.114 1.00 79.25 102 THR A O 1
ATOM 776 N N . THR A 1 103 ? 6.537 -2.132 -8.450 1.00 78.38 103 THR A N 1
ATOM 777 C CA . THR A 1 103 ? 6.287 -1.195 -7.342 1.00 78.38 103 THR A CA 1
ATOM 778 C C . THR A 1 103 ? 5.035 -0.346 -7.577 1.00 78.38 103 THR A C 1
ATOM 780 O O . THR A 1 103 ? 4.239 -0.174 -6.651 1.00 78.38 103 THR A O 1
ATOM 783 N N . ALA A 1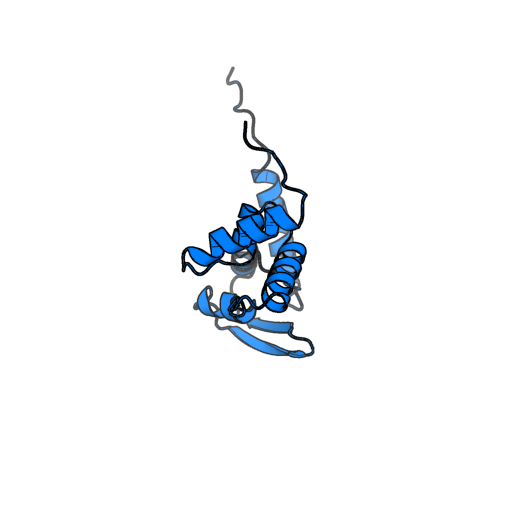 104 ? 4.801 0.107 -8.814 1.00 81.12 104 ALA A N 1
ATOM 784 C CA . ALA A 1 104 ? 3.573 0.803 -9.192 1.00 81.12 104 ALA A CA 1
ATOM 785 C C . ALA A 1 104 ? 2.326 -0.083 -9.031 1.00 81.12 104 ALA A C 1
ATOM 787 O O . ALA A 1 104 ? 1.331 0.363 -8.460 1.00 81.12 104 ALA A O 1
ATOM 788 N N . ALA A 1 105 ? 2.384 -1.347 -9.464 1.00 78.75 105 ALA A N 1
ATOM 789 C CA . ALA A 1 105 ? 1.274 -2.294 -9.335 1.00 78.75 105 ALA A CA 1
ATOM 790 C C . ALA A 1 105 ? 0.906 -2.594 -7.870 1.00 78.75 105 ALA A C 1
ATOM 792 O O . ALA A 1 105 ? -0.262 -2.822 -7.560 1.00 78.75 105 ALA A O 1
ATOM 793 N N . LEU A 1 106 ? 1.883 -2.558 -6.959 1.00 77.38 106 LEU A N 1
ATOM 794 C CA . LEU A 1 106 ? 1.653 -2.737 -5.522 1.00 77.38 106 LEU A CA 1
ATOM 795 C C . LEU A 1 106 ? 1.072 -1.484 -4.838 1.00 77.38 106 LEU A C 1
ATOM 797 O O . LEU A 1 106 ? 0.649 -1.567 -3.685 1.00 77.38 106 LEU A O 1
ATOM 801 N N . GLY A 1 107 ? 1.044 -0.330 -5.517 1.00 74.81 107 GLY A N 1
ATOM 802 C CA . GLY A 1 107 ? 0.517 0.925 -4.968 1.00 74.81 107 GLY A CA 1
ATOM 803 C C . GLY A 1 107 ? 1.321 1.466 -3.782 1.00 74.81 107 GLY A C 1
ATOM 804 O O . GLY A 1 107 ? 0.785 2.191 -2.941 1.00 74.81 107 GLY A O 1
ATOM 805 N N . ILE A 1 108 ? 2.594 1.086 -3.682 1.00 73.75 108 ILE A N 1
ATOM 806 C CA . ILE A 1 108 ? 3.468 1.466 -2.575 1.00 73.75 108 ILE A CA 1
ATOM 807 C C . ILE A 1 108 ? 3.998 2.883 -2.831 1.00 73.75 108 ILE A C 1
ATOM 809 O O . ILE A 1 108 ? 4.587 3.117 -3.883 1.00 73.75 108 ILE A O 1
ATOM 813 N N . PRO A 1 109 ? 3.856 3.837 -1.895 1.00 70.19 109 PRO A N 1
ATOM 814 C CA . PRO A 1 109 ? 4.543 5.117 -2.007 1.00 70.19 109 PRO A CA 1
ATOM 815 C C . PRO A 1 109 ? 6.043 4.926 -1.738 1.00 70.19 109 PRO A C 1
ATOM 817 O O . PRO A 1 109 ? 6.428 4.439 -0.673 1.00 70.19 109 PRO A O 1
ATOM 820 N N . PHE A 1 110 ? 6.894 5.330 -2.682 1.00 78.56 110 PHE A N 1
ATOM 821 C CA . PHE A 1 110 ? 8.352 5.295 -2.542 1.00 78.56 110 PHE A CA 1
ATOM 822 C C . PHE A 1 110 ? 9.003 6.556 -3.118 1.00 78.56 110 PHE A C 1
ATOM 824 O O . PHE A 1 110 ? 8.404 7.281 -3.912 1.00 78.56 110 PHE A O 1
ATOM 831 N N . ILE A 1 111 ? 10.240 6.816 -2.695 1.00 82.12 111 ILE A N 1
ATOM 832 C CA . ILE A 1 111 ? 11.102 7.874 -3.229 1.00 82.12 111 ILE A CA 1
ATOM 833 C C . ILE A 1 111 ? 12.317 7.188 -3.847 1.00 82.12 111 ILE A C 1
ATOM 835 O O . ILE A 1 111 ? 12.883 6.275 -3.247 1.00 82.12 111 ILE A O 1
ATOM 839 N N . ILE A 1 112 ? 12.702 7.618 -5.045 1.00 87.00 112 ILE A N 1
ATOM 840 C CA . ILE A 1 112 ? 13.869 7.093 -5.754 1.00 87.00 112 ILE A CA 1
ATOM 841 C C . ILE A 1 112 ? 15.087 7.899 -5.307 1.00 87.00 112 ILE A C 1
ATOM 843 O O . ILE A 1 112 ? 15.166 9.092 -5.591 1.00 87.00 112 ILE A O 1
ATOM 847 N N . GLU A 1 113 ? 16.018 7.258 -4.604 1.00 84.50 113 GLU A N 1
ATOM 848 C CA . GLU A 1 113 ? 17.312 7.862 -4.257 1.00 84.50 113 GLU A CA 1
ATOM 849 C C . GLU A 1 113 ? 18.356 7.604 -5.354 1.00 84.50 113 GLU A C 1
ATOM 851 O O . GLU A 1 113 ? 19.070 8.517 -5.764 1.00 84.50 113 GLU A O 1
ATOM 856 N N . SER A 1 114 ? 18.417 6.372 -5.864 1.00 76.50 114 SER A N 1
ATOM 857 C CA . SER A 1 114 ? 19.255 5.952 -6.989 1.00 76.50 114 SER A CA 1
ATOM 858 C C . SER A 1 114 ? 18.765 4.598 -7.541 1.00 76.50 114 SER A C 1
ATOM 860 O O . SER A 1 114 ? 18.054 3.877 -6.836 1.00 76.50 114 SER A O 1
ATOM 862 N N . PRO A 1 115 ? 19.120 4.234 -8.786 1.00 83.44 115 PRO A N 1
ATOM 863 C CA . PRO A 1 115 ? 19.744 5.088 -9.795 1.00 83.44 115 PRO A CA 1
ATOM 864 C C . PRO A 1 115 ? 18.681 6.003 -10.466 1.00 83.44 115 PRO A C 1
ATOM 866 O O . PRO A 1 115 ? 17.498 5.645 -10.500 1.00 83.44 115 PRO A O 1
ATOM 869 N N . PRO A 1 116 ? 19.033 7.214 -10.949 1.00 80.50 116 PRO A N 1
ATOM 870 C CA . PRO A 1 116 ? 18.067 8.168 -11.521 1.00 80.50 116 PRO A CA 1
ATOM 871 C C . PRO A 1 116 ? 17.307 7.626 -12.747 1.00 80.50 116 PRO A C 1
ATOM 873 O O . PRO A 1 116 ? 16.209 8.087 -13.059 1.00 80.50 116 PRO A O 1
ATOM 876 N N . GLU A 1 117 ? 17.852 6.615 -13.417 1.00 87.88 117 GLU A N 1
ATOM 877 C CA . GLU A 1 117 ? 17.256 5.842 -14.504 1.00 87.88 117 GLU A CA 1
ATOM 878 C C . GLU A 1 117 ? 15.941 5.182 -14.088 1.00 87.88 117 GLU A C 1
ATOM 880 O O . GLU A 1 117 ? 14.999 5.153 -14.879 1.00 87.88 117 GLU A O 1
ATOM 885 N N . LEU A 1 118 ? 15.807 4.761 -12.826 1.00 86.88 118 LEU A N 1
ATOM 886 C CA . LEU A 1 118 ? 14.541 4.231 -12.325 1.00 86.88 118 LEU A CA 1
ATOM 887 C C . LEU A 1 118 ? 13.422 5.280 -12.415 1.00 86.88 118 LEU A C 1
ATOM 889 O O . LEU A 1 118 ? 12.275 4.957 -12.724 1.00 86.88 118 LEU A O 1
ATOM 893 N N . ALA A 1 119 ? 13.754 6.558 -12.215 1.00 86.75 119 ALA A N 1
ATOM 894 C CA . ALA A 1 119 ? 12.782 7.635 -12.349 1.00 86.75 119 ALA A CA 1
ATOM 895 C C . ALA A 1 119 ? 12.344 7.833 -13.809 1.00 86.75 119 ALA A C 1
ATOM 897 O O . ALA A 1 119 ? 11.194 8.211 -14.045 1.00 86.75 119 ALA A O 1
ATOM 898 N N . HIS A 1 120 ? 13.220 7.559 -14.785 1.00 89.31 120 HIS A N 1
ATOM 899 C CA . HIS A 1 120 ? 12.845 7.523 -16.203 1.00 89.31 120 HIS A CA 1
ATOM 900 C C . HIS A 1 120 ? 11.848 6.394 -16.466 1.00 89.31 120 HIS A C 1
ATOM 902 O O . HIS A 1 120 ? 10.757 6.669 -16.962 1.00 89.31 120 HIS A O 1
ATOM 908 N N . CYS A 1 121 ? 12.144 5.174 -16.010 1.00 88.69 121 CYS A N 1
ATOM 909 C CA . CYS A 1 121 ? 11.236 4.034 -16.140 1.00 88.69 121 CYS A CA 1
ATOM 910 C C . CYS A 1 121 ? 9.852 4.308 -15.527 1.00 88.69 121 CYS A C 1
ATOM 912 O O . CYS A 1 121 ? 8.831 4.024 -16.151 1.00 88.69 121 CYS A O 1
ATOM 914 N N . CYS A 1 122 ? 9.792 4.915 -14.335 1.00 89.12 122 CYS A N 1
ATOM 915 C CA . CYS A 1 122 ? 8.527 5.313 -13.713 1.00 89.12 122 CYS A CA 1
ATOM 916 C C . CYS A 1 122 ? 7.745 6.329 -14.560 1.00 89.12 122 CYS A C 1
ATOM 918 O O . CYS A 1 122 ? 6.527 6.205 -14.694 1.00 89.12 122 CYS A O 1
ATOM 920 N N . ARG A 1 123 ? 8.422 7.332 -15.138 1.00 91.12 123 ARG A N 1
ATOM 921 C CA . ARG A 1 123 ? 7.781 8.327 -16.015 1.00 91.12 123 ARG A CA 1
ATOM 922 C C . ARG A 1 123 ? 7.246 7.691 -17.294 1.00 91.12 123 ARG A C 1
ATOM 924 O O . ARG A 1 123 ? 6.129 8.009 -17.697 1.00 91.12 123 ARG A O 1
ATOM 931 N N . ASP A 1 124 ? 8.007 6.794 -17.908 1.00 92.12 124 ASP A N 1
ATOM 932 C CA . ASP A 1 124 ? 7.605 6.128 -19.148 1.00 92.12 124 ASP A CA 1
ATOM 933 C C . ASP A 1 124 ? 6.433 5.174 -18.918 1.00 92.12 124 ASP A C 1
ATOM 935 O O . ASP A 1 124 ? 5.460 5.198 -19.672 1.00 92.12 124 ASP A O 1
ATOM 939 N N . LEU A 1 125 ? 6.449 4.431 -17.809 1.00 90.12 125 LEU A N 1
ATOM 940 C CA . LEU A 1 125 ? 5.312 3.621 -17.389 1.00 90.12 125 LEU A CA 1
ATOM 941 C C . LEU A 1 125 ? 4.069 4.481 -17.128 1.00 90.12 125 LEU A C 1
ATOM 943 O O . LEU A 1 125 ? 2.984 4.151 -17.602 1.00 90.12 125 LEU A O 1
ATOM 947 N N . ALA A 1 126 ? 4.210 5.598 -16.409 1.00 89.19 126 ALA A N 1
ATOM 948 C CA . ALA A 1 126 ? 3.092 6.499 -16.142 1.00 89.19 126 ALA A CA 1
ATOM 949 C C . ALA A 1 126 ? 2.484 7.047 -17.444 1.00 89.19 126 ALA A C 1
ATOM 951 O O . ALA A 1 126 ? 1.260 7.082 -17.587 1.00 89.19 126 ALA A O 1
ATOM 952 N N . ARG A 1 127 ? 3.323 7.422 -18.420 1.00 93.19 127 ARG A N 1
ATOM 953 C CA . ARG A 1 127 ? 2.879 7.849 -19.756 1.00 93.19 127 ARG A CA 1
ATOM 954 C C . ARG A 1 127 ? 2.148 6.730 -20.491 1.00 93.19 127 ARG A C 1
ATOM 956 O O . ARG A 1 127 ? 1.067 6.975 -21.019 1.00 93.19 127 ARG A O 1
ATOM 963 N N . ALA A 1 128 ? 2.693 5.515 -20.488 1.00 86.94 128 ALA A N 1
ATOM 964 C CA . ALA A 1 128 ? 2.074 4.359 -21.130 1.00 86.94 128 ALA A CA 1
ATOM 965 C C . ALA A 1 128 ? 0.696 4.041 -20.528 1.00 86.94 128 ALA A C 1
ATOM 967 O O . ALA A 1 128 ? -0.274 3.876 -21.265 1.00 86.94 128 ALA A O 1
ATOM 968 N N . LEU A 1 129 ? 0.584 4.031 -19.196 1.00 86.38 129 LEU A N 1
ATOM 969 C CA . LEU A 1 129 ? -0.680 3.803 -18.489 1.00 86.38 129 LEU A CA 1
ATOM 970 C C . LEU A 1 129 ? -1.695 4.924 -18.742 1.00 86.38 129 LEU A C 1
ATOM 972 O O . LEU A 1 129 ? -2.875 4.650 -18.951 1.00 86.38 129 LEU A O 1
ATOM 976 N N . THR A 1 130 ? -1.239 6.179 -18.769 1.00 89.94 130 THR A N 1
ATOM 977 C CA . THR A 1 130 ? -2.088 7.335 -19.100 1.00 89.94 130 THR A CA 1
ATOM 978 C C . THR A 1 130 ? -2.603 7.252 -20.533 1.00 89.94 130 THR A C 1
ATOM 980 O O . THR A 1 130 ? -3.763 7.540 -20.790 1.00 89.94 130 THR A O 1
ATOM 983 N N . HIS A 1 131 ? -1.765 6.830 -21.479 1.00 85.19 131 HIS A N 1
ATOM 984 C CA . HIS A 1 131 ? -2.182 6.658 -22.869 1.00 85.19 131 HIS A CA 1
ATOM 985 C C . HIS A 1 131 ? -3.178 5.507 -23.029 1.00 85.19 131 HIS A C 1
ATOM 987 O O . HIS A 1 131 ? -4.166 5.633 -23.748 1.00 85.19 131 HIS A O 1
ATO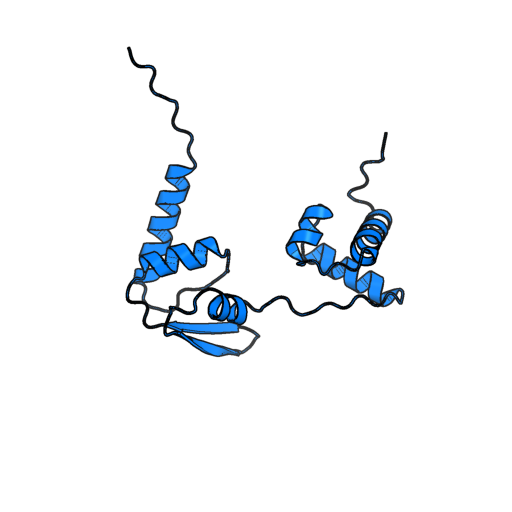M 993 N N . ALA A 1 132 ? -2.935 4.391 -22.340 1.00 84.56 132 ALA A N 1
ATOM 994 C CA . ALA A 1 132 ? -3.794 3.211 -22.381 1.00 84.56 132 ALA A CA 1
ATOM 995 C C . ALA A 1 132 ? -5.178 3.445 -21.753 1.00 84.56 132 ALA A C 1
ATOM 997 O O . ALA A 1 132 ? -6.134 2.767 -22.124 1.00 84.56 132 ALA A O 1
ATOM 998 N N . SER A 1 133 ? -5.305 4.393 -20.819 1.00 87.06 133 SER A N 1
ATOM 999 C CA . SER A 1 133 ? -6.583 4.710 -20.172 1.00 87.06 133 SER A CA 1
ATOM 1000 C C . SER A 1 133 ? -7.513 5.574 -21.030 1.00 87.06 133 SER A C 1
ATOM 1002 O O . SER A 1 133 ? -8.687 5.721 -20.690 1.00 87.06 133 SER A O 1
ATOM 1004 N N . ILE A 1 134 ? -7.027 6.115 -22.153 1.00 84.38 134 ILE A N 1
ATOM 1005 C CA . ILE A 1 134 ? -7.842 6.878 -23.099 1.00 84.38 134 ILE A CA 1
ATOM 1006 C C . ILE A 1 134 ? -8.610 5.888 -23.990 1.00 84.38 134 ILE A C 1
ATOM 1008 O O . ILE A 1 134 ? -7.989 5.152 -24.765 1.00 84.38 134 ILE A O 1
ATOM 1012 N N . PRO A 1 135 ? -9.957 5.860 -23.936 1.00 75.31 135 PRO A N 1
ATOM 1013 C CA . PRO A 1 135 ? -10.736 4.955 -24.764 1.00 75.31 135 PRO A CA 1
ATOM 1014 C C . PRO A 1 135 ? -10.541 5.309 -26.239 1.00 75.31 135 PRO A C 1
ATOM 1016 O O . PRO A 1 135 ? -10.885 6.405 -26.688 1.00 75.31 135 PRO A O 1
ATOM 1019 N N . ARG A 1 136 ? -10.002 4.367 -27.017 1.00 72.56 136 ARG A N 1
ATOM 1020 C CA . ARG A 1 136 ? -9.960 4.502 -28.473 1.00 72.56 136 ARG A CA 1
ATOM 1021 C C . ARG A 1 136 ? -11.358 4.235 -29.009 1.00 72.56 136 ARG A C 1
ATOM 1023 O O . ARG A 1 136 ? -11.899 3.152 -28.798 1.00 72.56 136 ARG A O 1
ATOM 1030 N N . ARG A 1 137 ? -11.951 5.210 -29.707 1.00 60.06 137 ARG A N 1
ATOM 1031 C CA . ARG A 1 137 ? -13.135 4.925 -30.525 1.00 60.06 137 ARG A CA 1
ATOM 1032 C C . ARG A 1 137 ? -12.725 3.863 -31.549 1.00 60.06 137 ARG A C 1
ATOM 1034 O O . ARG A 1 137 ? -11.728 4.097 -32.236 1.00 60.06 137 ARG A O 1
ATOM 1041 N N . PRO A 1 138 ? -13.430 2.721 -31.650 1.00 64.88 138 PRO A N 1
ATOM 1042 C CA . PRO A 1 138 ? -13.213 1.821 -32.770 1.00 64.88 138 PRO A CA 1
ATOM 1043 C C . PRO A 1 138 ? -13.397 2.641 -34.047 1.00 64.88 138 PRO A C 1
ATOM 1045 O O . PRO A 1 138 ? -14.370 3.393 -34.174 1.00 64.88 138 PRO A O 1
ATOM 1048 N N . GLY A 1 139 ? -12.394 2.583 -34.923 1.00 61.25 139 GLY A N 1
ATOM 1049 C CA . GLY A 1 139 ? -12.443 3.247 -36.214 1.00 61.25 139 GLY A CA 1
ATOM 1050 C C . GLY A 1 139 ? -13.707 2.797 -36.928 1.00 61.25 139 GLY A C 1
ATOM 1051 O O . GLY A 1 139 ? -14.000 1.606 -36.992 1.00 61.25 139 GLY A O 1
ATOM 1052 N N . ARG A 1 140 ? -14.493 3.761 -37.401 1.00 58.66 140 ARG A N 1
ATOM 1053 C CA . ARG A 1 140 ? -15.516 3.486 -38.400 1.00 58.66 140 ARG A CA 1
ATOM 1054 C C . ARG A 1 140 ? -14.743 3.097 -39.656 1.00 58.66 140 ARG A C 1
ATOM 1056 O O . ARG A 1 140 ? -14.216 3.990 -40.315 1.00 58.66 140 ARG A O 1
ATOM 1063 N N . ASP A 1 141 ? -14.592 1.797 -39.897 1.00 53.19 141 ASP A N 1
ATOM 1064 C CA . ASP A 1 141 ? -14.112 1.323 -41.192 1.00 53.19 141 ASP A CA 1
ATOM 1065 C C . ASP A 1 141 ? -15.073 1.853 -42.275 1.00 53.19 141 ASP A C 1
ATOM 1067 O O . ASP A 1 141 ? -16.294 1.833 -42.052 1.00 53.19 141 ASP A O 1
ATOM 1071 N N . PRO A 1 142 ? -14.542 2.433 -43.367 1.00 63.56 142 PRO A N 1
ATOM 1072 C CA . PRO A 1 142 ? -15.336 2.916 -44.492 1.00 63.56 142 PRO A CA 1
ATOM 1073 C C . PRO A 1 142 ? -15.996 1.780 -45.281 1.00 63.56 142 PRO A C 1
ATOM 1075 O O . PRO A 1 142 ? -15.411 0.676 -45.357 1.00 63.56 142 PRO A O 1
#

Radius of gyration: 21.06 Å; chains: 1; bounding box: 57×24×71 Å